Protein AF-A0A2K6BAF0-F1 (afdb_monomer_lite)

Radius of gyration: 12.21 Å; chains: 1; bounding box: 29×15×30 Å

Secondary structure (DSSP, 8-state):
---SS----SHHHHHHHHHT-SSS------S-TT-HHHHHHHHHHHHHHHHHHHH--

Organism: Macaca nemestrina (NCBI:txid9545)

Structure (mmCIF, N/CA/C/O backbone):
data_AF-A0A2K6BAF0-F1
#
_entry.id   AF-A0A2K6BAF0-F1
#
loop_
_atom_site.group_PDB
_atom_site.id
_atom_site.type_symbol
_atom_site.label_atom_id
_atom_site.label_alt_id
_atom_site.label_comp_id
_atom_site.label_asym_id
_atom_site.label_entity_id
_atom_site.label_seq_id
_atom_site.pdbx_PDB_ins_code
_atom_site.Cartn_x
_atom_site.Cartn_y
_atom_site.Cartn_z
_atom_site.occupancy
_atom_site.B_iso_or_equiv
_atom_site.auth_seq_id
_atom_site.auth_comp_id
_atom_site.auth_asym_id
_atom_site.auth_atom_id
_atom_site.pdbx_PDB_model_num
ATOM 1 N N . MET A 1 1 ? 2.689 7.949 -13.113 1.00 47.97 1 MET A N 1
ATOM 2 C CA . MET A 1 1 ? 1.921 8.904 -12.297 1.00 47.97 1 MET A CA 1
ATOM 3 C C . MET A 1 1 ? 0.470 8.491 -12.337 1.00 47.97 1 MET A C 1
ATOM 5 O O . MET A 1 1 ? -0.227 8.810 -13.295 1.00 47.97 1 MET A O 1
ATOM 9 N N . SER A 1 2 ? 0.043 7.742 -11.326 1.00 55.38 2 SER A N 1
ATOM 10 C CA . SER A 1 2 ? -1.377 7.567 -11.022 1.00 55.38 2 SER A CA 1
ATOM 11 C C . SER A 1 2 ? -1.781 8.700 -10.081 1.00 55.38 2 SER A C 1
ATOM 13 O O . SER A 1 2 ? -1.327 8.737 -8.947 1.00 55.38 2 SER A O 1
ATOM 15 N N . TYR A 1 3 ? -2.554 9.676 -10.555 1.00 60.81 3 TYR A N 1
ATOM 16 C CA . TYR A 1 3 ? -2.969 10.831 -9.739 1.00 60.81 3 TYR A CA 1
ATOM 17 C C . TYR A 1 3 ? -4.195 10.550 -8.860 1.00 60.81 3 TYR A C 1
ATOM 19 O O . TYR A 1 3 ? -4.595 11.408 -8.081 1.00 60.81 3 TYR A O 1
ATOM 27 N N . MET A 1 4 ? -4.824 9.386 -9.030 1.00 79.12 4 MET A N 1
ATOM 28 C CA . MET A 1 4 ? -6.147 9.101 -8.472 1.00 79.12 4 MET A CA 1
ATOM 29 C C . MET A 1 4 ? -6.098 8.346 -7.138 1.00 79.12 4 MET A C 1
ATOM 31 O O . MET A 1 4 ? -7.048 8.426 -6.367 1.00 79.12 4 MET A O 1
ATOM 35 N N . LEU A 1 5 ? -4.999 7.641 -6.849 1.00 88.19 5 LEU A N 1
ATOM 36 C CA . LEU A 1 5 ? -4.773 6.959 -5.572 1.00 88.19 5 LEU A CA 1
ATOM 37 C C . LEU A 1 5 ? -3.719 7.715 -4.745 1.00 88.19 5 LEU A C 1
ATOM 39 O O . LEU A 1 5 ? -2.783 8.260 -5.335 1.00 88.19 5 LEU A O 1
ATOM 43 N N . PRO A 1 6 ? -3.828 7.758 -3.403 1.00 92.50 6 PRO A N 1
ATOM 44 C CA . PRO A 1 6 ? -2.820 8.384 -2.551 1.00 92.50 6 PRO A CA 1
ATOM 45 C C . PRO A 1 6 ? -1.450 7.708 -2.688 1.00 92.50 6 PRO A C 1
ATOM 47 O O . PRO A 1 6 ? -1.353 6.482 -2.716 1.00 92.50 6 PRO A O 1
ATOM 50 N N . HIS A 1 7 ? -0.382 8.507 -2.720 1.00 94.25 7 HIS A N 1
ATOM 51 C CA . HIS A 1 7 ? 0.996 8.007 -2.750 1.00 94.25 7 HIS A CA 1
ATOM 52 C C . HIS A 1 7 ? 1.668 8.170 -1.391 1.00 94.25 7 HIS A C 1
ATOM 54 O O . HIS A 1 7 ? 1.583 9.225 -0.765 1.00 94.25 7 HIS A O 1
ATOM 60 N N . LEU A 1 8 ? 2.395 7.133 -0.974 1.00 96.25 8 LEU A N 1
ATOM 61 C CA . LEU A 1 8 ? 3.241 7.137 0.218 1.00 96.25 8 LEU A CA 1
ATOM 62 C C . LEU A 1 8 ? 4.702 7.142 -0.250 1.00 96.25 8 LEU A C 1
ATOM 64 O O . LEU A 1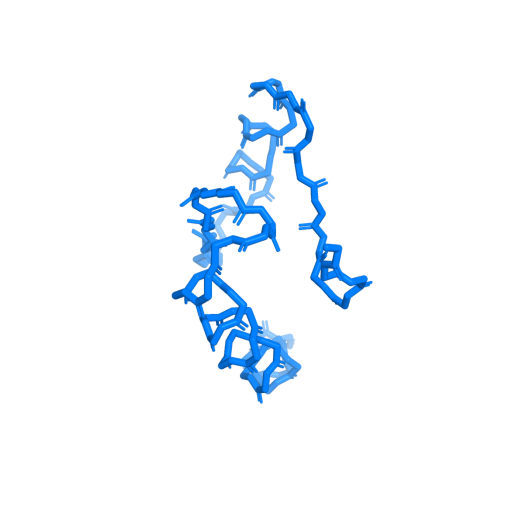 8 ? 5.185 6.189 -0.856 1.00 96.25 8 LEU A O 1
ATOM 68 N N . HIS A 1 9 ? 5.403 8.246 -0.016 1.00 95.56 9 HIS A N 1
ATOM 69 C CA . HIS A 1 9 ? 6.723 8.534 -0.583 1.00 95.56 9 HIS A CA 1
ATOM 70 C C . HIS A 1 9 ? 7.892 8.134 0.322 1.00 95.56 9 HIS A C 1
ATOM 72 O O . HIS A 1 9 ? 9.050 8.232 -0.084 1.00 95.56 9 HIS A O 1
ATOM 78 N N . ASN A 1 10 ? 7.623 7.719 1.559 1.00 96.94 10 ASN A N 1
ATOM 79 C CA . ASN A 1 10 ? 8.651 7.270 2.489 1.00 96.94 10 ASN A CA 1
ATOM 80 C C . ASN A 1 10 ? 8.114 6.210 3.459 1.00 96.94 10 ASN A C 1
ATOM 82 O O . ASN A 1 10 ? 6.907 6.037 3.614 1.00 96.94 10 ASN A O 1
ATOM 86 N N . GLY A 1 11 ? 9.033 5.508 4.128 1.00 97.44 11 GLY A N 1
ATOM 87 C CA . GLY A 1 11 ? 8.684 4.420 5.045 1.00 97.44 11 GLY A CA 1
ATOM 88 C C . GLY A 1 11 ? 7.855 4.869 6.249 1.00 97.44 11 GLY A C 1
ATOM 89 O O . GLY A 1 11 ? 7.014 4.111 6.712 1.00 97.44 11 GLY A O 1
ATOM 90 N N . TRP A 1 12 ? 8.029 6.109 6.712 1.00 97.69 12 TRP A N 1
ATOM 91 C CA . TRP A 1 12 ? 7.222 6.644 7.808 1.00 97.69 12 TRP A CA 1
ATOM 92 C C . TRP A 1 12 ? 5.759 6.842 7.394 1.00 97.69 12 TRP A C 1
ATOM 94 O O . TRP A 1 12 ? 4.859 6.499 8.146 1.00 97.69 12 TRP A O 1
ATOM 104 N N . GLN A 1 13 ? 5.502 7.323 6.176 1.00 97.69 13 GLN A N 1
ATOM 105 C CA . GLN A 1 13 ? 4.140 7.441 5.647 1.00 97.69 13 GLN A CA 1
ATOM 106 C C . GLN A 1 13 ? 3.463 6.074 5.488 1.00 97.69 13 GLN A C 1
ATOM 108 O O . GLN A 1 13 ? 2.273 5.958 5.756 1.00 97.69 13 GLN A O 1
ATOM 113 N N . VAL A 1 14 ? 4.219 5.044 5.093 1.00 97.44 14 VAL A N 1
ATOM 114 C CA . VAL A 1 14 ? 3.726 3.656 5.047 1.00 97.44 14 VAL A CA 1
ATOM 115 C C . VAL A 1 14 ? 3.355 3.159 6.441 1.00 97.44 14 VAL A C 1
ATOM 117 O O . VAL A 1 14 ? 2.265 2.631 6.625 1.00 97.44 14 VAL A O 1
ATOM 120 N N . ASP A 1 15 ? 4.234 3.367 7.419 1.00 97.88 15 ASP A N 1
ATOM 121 C CA . ASP A 1 15 ? 4.000 2.978 8.810 1.00 97.88 15 ASP A CA 1
ATOM 122 C C . ASP A 1 15 ? 2.754 3.662 9.394 1.00 97.88 15 ASP A C 1
ATOM 124 O O . ASP A 1 15 ? 1.859 3.001 9.915 1.00 97.88 15 ASP A O 1
ATOM 128 N N . GLN A 1 16 ? 2.632 4.979 9.219 1.00 97.44 16 GLN A N 1
ATOM 129 C CA . GLN A 1 16 ? 1.477 5.726 9.714 1.00 97.44 16 GLN A CA 1
ATOM 130 C C . GLN A 1 16 ? 0.164 5.322 9.041 1.00 97.44 16 GLN A C 1
ATOM 132 O O . GLN A 1 16 ? -0.845 5.247 9.731 1.00 97.44 16 GLN A O 1
ATOM 137 N N . ALA A 1 17 ? 0.166 5.028 7.737 1.00 96.12 17 ALA A N 1
ATOM 138 C CA . ALA A 1 17 ? -1.037 4.578 7.033 1.00 96.12 17 ALA A CA 1
ATOM 139 C C . ALA A 1 17 ? -1.537 3.210 7.525 1.00 96.12 17 ALA A C 1
ATOM 141 O O . ALA A 1 17 ? -2.732 2.945 7.486 1.00 96.12 17 ALA A O 1
ATOM 142 N N . ILE A 1 18 ? -0.631 2.339 7.980 1.00 96.38 18 ILE A N 1
ATOM 143 C CA . ILE A 1 18 ? -0.995 1.046 8.572 1.00 96.38 18 ILE A CA 1
ATOM 144 C C . ILE A 1 18 ? -1.535 1.247 9.989 1.00 96.38 18 ILE A C 1
ATOM 146 O O . ILE A 1 18 ? -2.537 0.645 10.354 1.00 96.38 18 ILE A O 1
ATOM 150 N N . LEU A 1 19 ? -0.876 2.089 10.787 1.00 96.94 19 LEU A N 1
ATOM 151 C CA . LEU A 1 19 ? -1.246 2.320 12.184 1.00 96.94 19 LEU A CA 1
ATOM 152 C C . LEU A 1 19 ? -2.527 3.147 12.355 1.00 96.94 19 LEU A C 1
ATOM 154 O O . LEU A 1 19 ? -3.146 3.066 13.410 1.00 96.94 19 LEU A O 1
ATOM 158 N N . SER A 1 20 ? -2.909 3.960 11.367 1.00 95.44 20 SER A 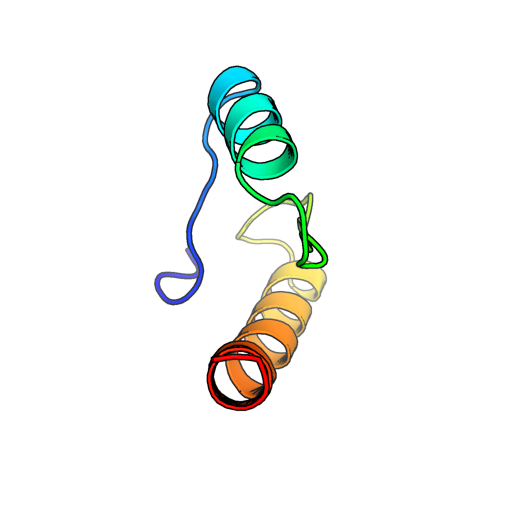N 1
ATOM 159 C CA . SER A 1 20 ? -4.082 4.837 11.463 1.00 95.44 20 SER A CA 1
ATOM 160 C C . SER A 1 20 ? -5.420 4.120 11.301 1.00 95.44 20 SER A C 1
ATOM 162 O O . SER A 1 20 ? -6.453 4.710 11.604 1.00 95.44 20 SER A O 1
ATO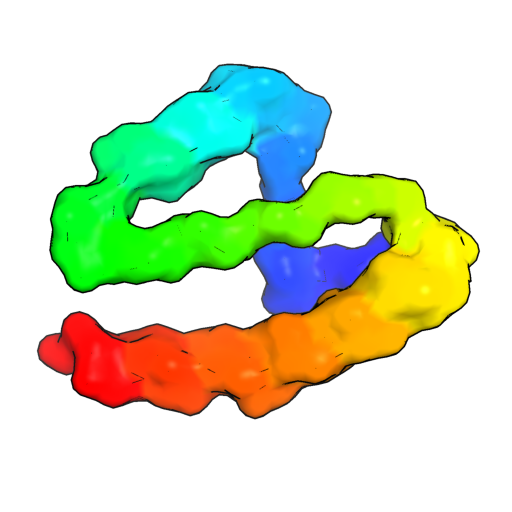M 164 N N . GLU A 1 21 ? -5.419 2.891 10.790 1.00 93.44 21 GLU A N 1
ATOM 165 C CA . GLU A 1 21 ? -6.632 2.145 10.462 1.00 93.44 21 GLU A CA 1
ATOM 166 C C . GLU A 1 21 ? -6.808 0.961 11.418 1.00 93.44 21 GLU A C 1
ATOM 168 O O . GLU A 1 21 ? -6.103 -0.041 11.319 1.00 93.44 21 GLU A O 1
ATOM 173 N N . GLU A 1 22 ? -7.759 1.074 12.350 1.00 93.12 22 GLU A N 1
ATOM 174 C CA . GLU A 1 22 ? -8.040 0.026 13.347 1.00 93.12 22 GLU A CA 1
ATOM 175 C C . GLU A 1 22 ? -9.080 -0.995 12.851 1.00 93.12 22 GLU A C 1
ATOM 177 O O . GLU A 1 22 ? -8.934 -2.194 13.090 1.00 93.12 22 GLU A O 1
ATOM 182 N N . ASP A 1 23 ? -10.093 -0.532 12.109 1.00 92.12 23 ASP A N 1
ATOM 183 C CA . ASP A 1 23 ? -11.260 -1.335 11.703 1.00 92.12 23 ASP A CA 1
ATOM 184 C C . ASP A 1 23 ? -11.354 -1.575 10.184 1.00 92.12 23 ASP A C 1
ATOM 186 O O . ASP A 1 23 ? -12.298 -2.203 9.697 1.00 92.12 23 ASP A O 1
ATOM 190 N N . ARG A 1 24 ? -10.382 -1.079 9.407 1.00 90.81 24 ARG A N 1
ATOM 191 C CA . ARG A 1 24 ? -10.360 -1.182 7.939 1.00 90.81 24 ARG A CA 1
ATOM 192 C C . ARG A 1 24 ? -9.112 -1.898 7.441 1.00 90.81 24 ARG A C 1
ATOM 194 O O . ARG A 1 24 ? -8.052 -1.864 8.057 1.00 90.81 24 ARG A O 1
ATOM 201 N N . VAL A 1 25 ? -9.233 -2.541 6.281 1.00 92.56 25 VAL A N 1
ATOM 202 C CA . VAL A 1 25 ? -8.095 -3.192 5.622 1.00 92.56 25 VAL A CA 1
ATOM 203 C C . VAL A 1 25 ? -7.311 -2.164 4.813 1.00 92.56 25 VAL A C 1
ATOM 205 O O . VAL A 1 25 ? -7.838 -1.559 3.882 1.00 92.56 25 VAL A O 1
ATOM 208 N N . VAL A 1 26 ? -6.023 -2.022 5.120 1.00 94.31 26 VAL A N 1
ATOM 209 C CA . VAL A 1 26 ? -5.104 -1.153 4.375 1.00 94.31 26 VAL A CA 1
ATOM 210 C C . VAL A 1 26 ? -4.497 -1.920 3.201 1.00 94.31 26 VAL A C 1
ATOM 212 O O . VAL A 1 26 ? -3.722 -2.859 3.389 1.00 94.31 26 VAL A O 1
ATOM 215 N N . VAL A 1 27 ? -4.824 -1.516 1.972 1.00 95.12 27 VAL A N 1
ATOM 216 C CA . VAL A 1 27 ? -4.263 -2.104 0.744 1.00 95.12 27 VAL A CA 1
ATOM 217 C C . VAL A 1 27 ? -3.156 -1.203 0.200 1.00 95.12 27 VAL A C 1
ATOM 219 O O . VAL A 1 27 ? -3.413 -0.076 -0.212 1.00 95.12 27 VAL A O 1
ATOM 222 N N . ILE A 1 28 ? -1.918 -1.709 0.164 1.00 95.94 28 ILE A N 1
ATOM 223 C CA . ILE A 1 28 ? -0.740 -0.969 -0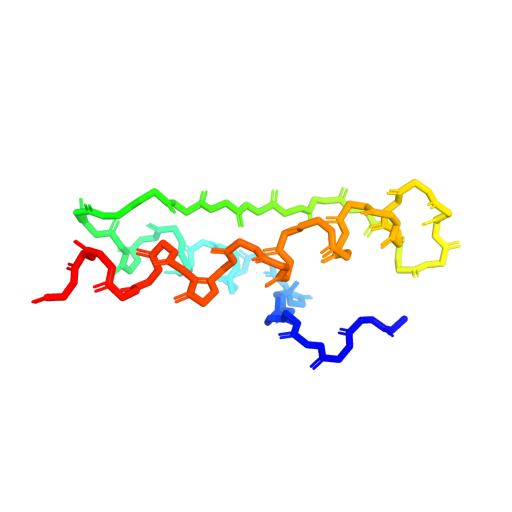.319 1.00 95.94 28 ILE A CA 1
ATOM 224 C C . ILE A 1 28 ? -0.145 -1.671 -1.541 1.00 95.94 28 ILE A C 1
ATOM 226 O O . ILE A 1 28 ? 0.222 -2.846 -1.484 1.00 95.94 28 ILE A O 1
ATOM 230 N N . ARG A 1 29 ? 0.001 -0.934 -2.647 1.00 95.88 29 ARG A N 1
ATOM 231 C CA . ARG A 1 29 ? 0.649 -1.408 -3.878 1.00 95.88 29 ARG A CA 1
ATOM 232 C C . ARG A 1 29 ? 2.112 -0.972 -3.901 1.00 95.88 29 ARG A C 1
ATOM 234 O O . ARG A 1 29 ? 2.407 0.217 -3.980 1.00 95.88 29 ARG A O 1
ATOM 241 N N . PHE A 1 30 ? 3.038 -1.929 -3.923 1.00 96.12 30 PHE A N 1
ATOM 242 C CA . PHE A 1 30 ? 4.460 -1.661 -4.159 1.00 96.12 30 PHE A CA 1
ATOM 243 C C . PHE A 1 30 ? 4.807 -1.861 -5.631 1.00 96.12 30 PHE A C 1
ATOM 245 O O . PHE A 1 30 ? 4.494 -2.896 -6.214 1.00 96.12 30 PHE A O 1
ATOM 252 N N . GLY A 1 31 ? 5.464 -0.877 -6.238 1.00 95.25 31 GLY A N 1
ATOM 253 C CA . GLY A 1 31 ? 5.905 -0.969 -7.624 1.00 95.25 31 GLY A CA 1
ATOM 254 C C . GLY A 1 31 ? 6.293 0.379 -8.207 1.00 95.25 31 GLY A C 1
ATOM 255 O O . GLY A 1 31 ? 6.148 1.416 -7.558 1.00 95.25 31 GLY A O 1
ATOM 256 N N . HIS A 1 32 ? 6.784 0.358 -9.440 1.00 94.06 32 HIS A N 1
ATOM 257 C CA . HIS A 1 32 ? 7.121 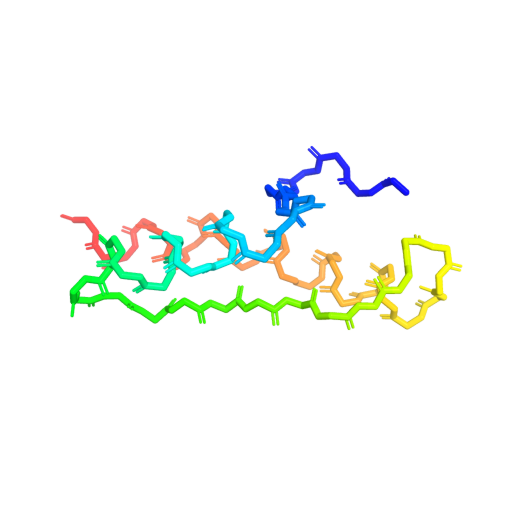1.572 -10.167 1.00 94.06 32 HIS A CA 1
ATOM 258 C C . HIS A 1 32 ? 5.928 2.066 -10.981 1.00 94.06 32 HIS A C 1
ATOM 260 O O . HIS A 1 32 ? 5.278 1.304 -11.685 1.00 94.06 32 HIS A O 1
ATOM 266 N N . ASP A 1 33 ? 5.697 3.372 -10.950 1.00 88.69 33 ASP A N 1
ATOM 267 C CA . ASP A 1 33 ? 4.579 4.037 -11.625 1.00 88.69 33 ASP A CA 1
ATOM 268 C C . ASP A 1 33 ? 4.553 3.905 -13.154 1.00 88.69 33 ASP A C 1
ATOM 270 O O . ASP A 1 33 ? 3.540 4.202 -13.785 1.00 88.69 33 ASP A O 1
ATOM 274 N N . TRP A 1 34 ? 5.684 3.540 -13.752 1.00 88.81 34 TRP A N 1
ATOM 275 C CA . TRP A 1 34 ? 5.831 3.305 -15.188 1.00 88.81 34 TRP A CA 1
ATOM 276 C C . TRP A 1 34 ? 5.749 1.820 -15.555 1.00 88.81 34 TRP A C 1
ATOM 278 O O . TRP A 1 34 ? 5.847 1.484 -16.733 1.00 88.81 34 TRP A O 1
ATOM 288 N N . ASP A 1 35 ? 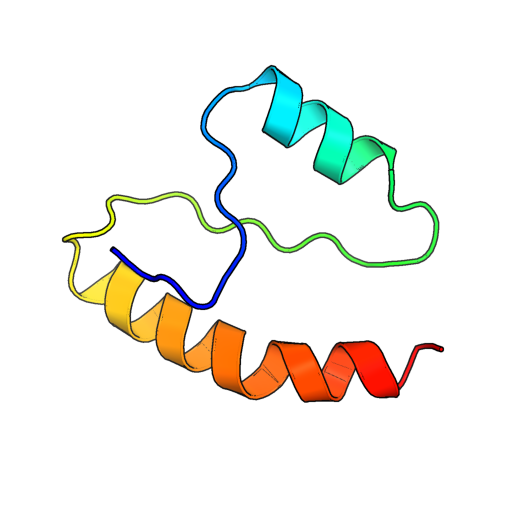5.613 0.925 -14.573 1.00 95.75 35 ASP A N 1
ATOM 289 C CA . ASP A 1 35 ? 5.443 -0.498 -14.837 1.00 95.75 35 ASP A CA 1
ATOM 290 C C . ASP A 1 35 ? 4.024 -0.758 -15.385 1.00 95.75 35 ASP A C 1
ATOM 292 O O . ASP A 1 35 ? 3.041 -0.438 -14.707 1.00 95.75 35 ASP A O 1
ATOM 296 N N . PRO A 1 36 ? 3.877 -1.360 -16.582 1.00 94.56 36 PRO A N 1
ATOM 297 C CA . PRO A 1 36 ? 2.566 -1.595 -17.189 1.00 94.56 36 PRO A CA 1
ATOM 298 C C . PRO A 1 36 ? 1.624 -2.470 -16.350 1.00 94.56 36 PRO A C 1
ATOM 300 O O . PRO A 1 36 ? 0.405 -2.366 -16.480 1.00 94.56 36 PRO A O 1
ATOM 303 N N . THR A 1 37 ? 2.162 -3.346 -15.501 1.00 95.62 37 THR A N 1
ATOM 304 C CA . THR A 1 37 ? 1.383 -4.170 -14.569 1.00 95.62 37 THR A CA 1
ATOM 305 C C . THR A 1 37 ? 0.855 -3.319 -13.421 1.00 95.62 37 THR A C 1
ATOM 307 O O . THR A 1 37 ? -0.310 -3.453 -13.052 1.00 95.62 37 THR A O 1
ATOM 310 N N . CYS A 1 38 ? 1.679 -2.407 -12.896 1.00 95.19 38 CYS A N 1
ATOM 311 C CA . CYS A 1 38 ? 1.262 -1.477 -11.845 1.00 95.19 38 CYS A CA 1
ATOM 312 C C . CYS A 1 38 ? 0.178 -0.520 -12.346 1.00 95.19 38 CYS A C 1
ATOM 314 O O . CYS A 1 38 ? -0.808 -0.320 -11.650 1.00 95.19 38 CYS A O 1
ATOM 316 N N . MET A 1 39 ? 0.297 -0.008 -13.576 1.00 92.56 39 MET A N 1
ATOM 317 C CA . MET A 1 39 ? -0.733 0.862 -14.161 1.00 92.56 39 MET A CA 1
ATOM 318 C C . MET A 1 39 ? -2.098 0.162 -14.243 1.00 92.56 39 MET A C 1
ATOM 320 O O . MET A 1 39 ? -3.105 0.729 -13.831 1.00 92.56 39 MET A O 1
ATOM 324 N N . LYS A 1 40 ? -2.131 -1.099 -14.696 1.00 93.50 40 LYS A N 1
ATOM 325 C CA . LYS A 1 40 ? -3.367 -1.903 -14.723 1.00 93.50 40 LYS A CA 1
ATOM 326 C C . LYS A 1 40 ? -3.928 -2.158 -13.325 1.00 93.50 40 LYS A C 1
ATOM 328 O O . LYS A 1 40 ? -5.140 -2.146 -13.144 1.00 93.50 40 LYS A O 1
ATOM 333 N N . MET A 1 41 ? -3.061 -2.415 -12.346 1.00 94.88 41 MET A N 1
ATOM 334 C CA . MET A 1 41 ? -3.489 -2.611 -10.961 1.00 94.88 41 MET A CA 1
ATOM 335 C C . MET A 1 41 ? -4.105 -1.333 -10.381 1.00 94.88 41 MET A C 1
ATOM 337 O O . MET A 1 41 ? -5.151 -1.404 -9.745 1.00 94.88 41 MET A O 1
ATOM 341 N N . ASP A 1 42 ? -3.504 -0.172 -10.641 1.00 93.44 42 ASP A N 1
ATOM 342 C CA . ASP A 1 42 ? -4.008 1.118 -10.167 1.00 93.44 42 ASP A CA 1
ATOM 343 C C . ASP A 1 42 ? -5.403 1.428 -10.737 1.00 93.44 42 ASP A C 1
ATOM 345 O O . ASP A 1 42 ? -6.261 1.912 -10.002 1.00 93.44 42 ASP A O 1
ATOM 349 N N . GLU A 1 43 ? -5.665 1.098 -12.008 1.00 91.69 43 GLU A N 1
ATOM 350 C CA . GLU A 1 43 ? -7.001 1.223 -12.613 1.00 91.69 43 GLU A CA 1
ATOM 351 C C . GLU A 1 43 ? -8.042 0.349 -11.895 1.00 91.69 43 GLU A C 1
ATOM 353 O O . GLU A 1 43 ? -9.144 0.813 -11.589 1.00 91.69 43 GLU A O 1
ATOM 358 N N . VAL A 1 44 ? -7.691 -0.906 -11.582 1.00 93.19 44 VAL A N 1
ATOM 359 C CA . VAL A 1 44 ? -8.583 -1.818 -10.849 1.00 93.19 44 VAL A CA 1
ATOM 360 C C . VAL A 1 44 ? -8.845 -1.293 -9.441 1.00 93.19 44 VAL A C 1
ATOM 362 O O . VAL A 1 44 ? -10.008 -1.170 -9.057 1.00 93.19 44 VAL A O 1
ATOM 365 N N . LEU A 1 45 ? -7.792 -0.943 -8.698 1.00 93.25 45 LEU A N 1
ATOM 366 C CA . LEU A 1 45 ? -7.892 -0.425 -7.332 1.00 93.25 45 LEU A CA 1
ATOM 367 C C . LEU A 1 45 ? -8.727 0.857 -7.276 1.00 93.25 45 LEU A C 1
ATOM 369 O O . LEU A 1 45 ? -9.593 0.982 -6.415 1.00 93.25 45 LEU A O 1
ATOM 373 N N . TYR A 1 46 ? -8.537 1.774 -8.224 1.00 91.50 46 TYR A N 1
ATOM 374 C CA . TYR A 1 46 ? -9.331 2.996 -8.294 1.00 91.50 46 TYR A CA 1
ATOM 375 C C . TYR A 1 46 ? -10.822 2.710 -8.529 1.00 91.50 46 TYR A C 1
ATOM 377 O O . TYR A 1 46 ? -11.674 3.283 -7.856 1.00 91.50 46 TYR A O 1
ATOM 385 N N . SER A 1 47 ? -11.153 1.763 -9.414 1.00 91.38 47 SER A N 1
ATOM 386 C CA . SER A 1 47 ? -12.549 1.423 -9.733 1.00 91.38 47 SER A CA 1
ATOM 387 C C . SER A 1 47 ? -13.354 0.821 -8.568 1.00 91.38 47 SER A C 1
ATOM 389 O O . SER A 1 47 ? -14.590 0.821 -8.606 1.00 91.38 47 SER A O 1
ATOM 391 N N . ILE A 1 48 ? -12.664 0.284 -7.554 1.00 91.50 48 ILE A N 1
ATOM 392 C CA . ILE A 1 48 ? -13.273 -0.323 -6.363 1.00 91.50 48 ILE A CA 1
ATOM 393 C C . ILE A 1 48 ? -13.141 0.551 -5.111 1.00 91.50 48 ILE A C 1
ATOM 395 O O . ILE A 1 48 ? -13.978 0.431 -4.223 1.00 91.50 48 ILE A O 1
ATOM 399 N N . ALA A 1 49 ? -12.153 1.451 -5.051 1.00 88.62 49 ALA A N 1
ATOM 400 C CA . ALA A 1 49 ? -11.869 2.269 -3.871 1.00 88.62 49 ALA A CA 1
ATOM 401 C C . ALA A 1 49 ? -13.082 3.093 -3.407 1.00 88.62 49 ALA A C 1
ATOM 403 O O . ALA A 1 49 ? -13.415 3.076 -2.226 1.00 88.62 49 ALA A O 1
ATOM 404 N N . GLU A 1 50 ? -13.790 3.760 -4.327 1.00 79.06 50 GLU A N 1
ATOM 405 C CA . GLU A 1 50 ? -14.982 4.552 -3.975 1.00 79.06 50 GLU A CA 1
ATOM 406 C C . GLU A 1 50 ? -16.160 3.686 -3.512 1.00 79.06 50 GLU A C 1
ATOM 408 O O . GLU A 1 50 ? -16.957 4.112 -2.679 1.00 79.06 50 GLU A O 1
ATOM 413 N N . LYS A 1 51 ? -16.278 2.462 -4.041 1.00 76.38 51 LYS A N 1
ATOM 414 C CA . LYS A 1 51 ? -17.367 1.550 -3.678 1.00 76.38 51 LYS A CA 1
ATOM 415 C C . LYS A 1 51 ? -17.177 1.025 -2.265 1.00 76.38 51 LYS A C 1
ATOM 417 O O . LYS A 1 51 ? -18.093 1.131 -1.463 1.00 76.38 51 LYS A O 1
ATOM 422 N N . GLU A 1 52 ? -15.997 0.495 -1.965 1.00 73.19 52 GLU A N 1
ATOM 423 C CA . GLU A 1 52 ? -15.711 -0.108 -0.660 1.00 73.19 52 GLU A CA 1
ATOM 424 C C . GLU A 1 52 ? -15.677 0.946 0.456 1.00 73.19 52 GLU A C 1
ATOM 426 O O . GLU A 1 52 ? -16.163 0.684 1.553 1.00 73.19 52 GLU A O 1
ATOM 431 N N . GLN A 1 53 ? -15.210 2.170 0.172 1.00 70.06 53 GLN A N 1
ATOM 432 C CA . GLN A 1 53 ? -15.243 3.262 1.150 1.00 70.06 53 GLN A CA 1
ATOM 433 C C . GLN A 1 53 ? -16.679 3.603 1.589 1.00 70.06 53 GLN A C 1
ATOM 435 O O . GLN A 1 53 ? -16.911 3.836 2.767 1.00 70.06 53 GLN A O 1
ATOM 440 N N . ALA A 1 54 ? -17.652 3.574 0.672 1.00 62.91 54 ALA A N 1
ATOM 441 C CA . ALA A 1 54 ? -19.047 3.907 0.970 1.00 62.91 54 ALA A CA 1
ATOM 442 C C . ALA A 1 54 ? -19.830 2.799 1.703 1.00 62.91 54 ALA A C 1
ATOM 444 O O . ALA A 1 54 ? -20.909 3.067 2.224 1.00 62.91 54 ALA A O 1
ATOM 445 N N . TYR A 1 55 ? -19.337 1.555 1.714 1.00 59.66 55 TYR A N 1
ATOM 446 C CA . TYR A 1 55 ? -19.994 0.433 2.403 1.00 59.66 55 TYR A CA 1
ATOM 447 C C . TYR A 1 55 ? -19.609 0.313 3.884 1.00 59.66 55 TYR A C 1
ATOM 449 O O . TYR A 1 55 ? -20.256 -0.440 4.614 1.00 59.66 55 TYR A O 1
ATOM 457 N N . HIS A 1 56 ? -18.566 1.024 4.313 1.00 56.53 56 HIS A N 1
ATOM 458 C CA . HIS A 1 56 ? -17.970 0.901 5.643 1.00 56.53 56 HIS A CA 1
ATOM 459 C C . HIS A 1 56 ? -18.078 2.175 6.509 1.00 56.53 56 HIS A C 1
ATOM 461 O O . HIS A 1 56 ? -17.537 2.173 7.614 1.00 56.53 56 HIS A O 1
ATOM 467 N N . ASP A 1 57 ? -18.806 3.200 6.044 1.00 52.25 57 ASP A N 1
ATOM 468 C CA . ASP A 1 57 ? -19.222 4.390 6.814 1.00 52.25 57 ASP A CA 1
ATOM 469 C C . ASP A 1 57 ? -20.684 4.253 7.300 1.00 52.25 57 ASP A C 1
ATOM 471 O O . ASP A 1 57 ? -20.985 4.688 8.438 1.00 52.25 57 ASP A O 1
#

Sequence (57 aa):
MSYMLPHLHNGWQVDQAILSEEDRVVVIRFGHDWDPTCMKMDEVLYSIAEKEQAYHD

InterPro domains:
  IPR004123 Dim1 family [PF02966] (4-54)
  IPR004123 Dim1 family [PTHR12052] (1-51)
  IPR036249 Thioredoxin-like superfamily [SSF52833] (3-51)

Foldseek 3Di:
DLPQDDDDPDPVSVVCQVVVDDPDDDDDDDDDPPPPVVVVVSVVCSVCVVVVVVVPD

pLDDT: mean 87.9, std 13.21, range [47.97, 97.88]